Protein AF-A0A3M1MTV2-F1 (afdb_monomer)

Sequence (121 aa):
MVHPAQFIQSAFRLTDLGNRHAIKSVLPLLLLLPGCWSGEPTAGGNLTTEELFRLHCSTCHGDGSGNGHVAQTLKVKPRDLRDGRWQQSVDDARIRRVIRDGGAAVGLSPEMPAFGEKLSG

pLDDT: mean 79.4, std 22.07, range [32.25, 98.38]

Mean predicted aligned error: 15.33 Å

Structure (mmCIF, N/CA/C/O backbone):
data_AF-A0A3M1MTV2-F1
#
_entry.id   AF-A0A3M1MTV2-F1
#
loop_
_atom_site.group_PDB
_atom_site.id
_atom_site.type_symbol
_atom_site.label_atom_id
_atom_site.label_alt_id
_atom_site.label_comp_id
_atom_site.label_asym_id
_atom_site.label_entity_id
_atom_site.l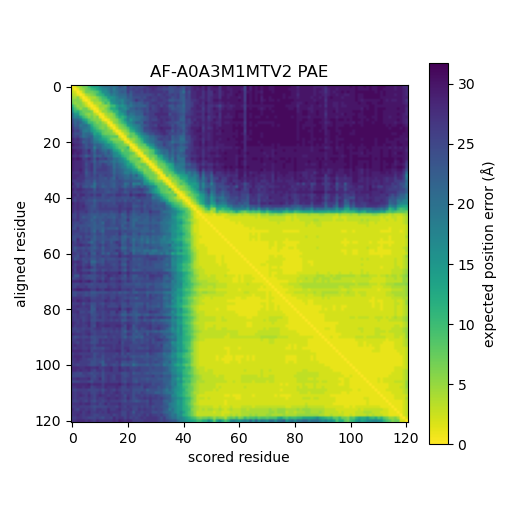abel_seq_id
_atom_site.pdbx_PDB_ins_code
_atom_site.Cartn_x
_atom_site.Cartn_y
_atom_site.Cartn_z
_atom_site.occupancy
_atom_site.B_iso_or_equiv
_atom_site.auth_seq_id
_atom_site.auth_comp_id
_atom_site.auth_asym_id
_atom_site.auth_atom_id
_atom_site.pdbx_PDB_model_num
ATOM 1 N N . MET A 1 1 ? 34.198 20.503 4.530 1.00 44.69 1 MET A N 1
ATOM 2 C CA . MET A 1 1 ? 34.044 21.946 4.230 1.00 44.69 1 MET A CA 1
ATOM 3 C C . MET A 1 1 ? 34.674 22.139 2.856 1.00 44.69 1 MET A C 1
ATOM 5 O O . MET A 1 1 ? 35.870 21.938 2.767 1.00 44.69 1 MET A O 1
ATOM 9 N N . VAL A 1 2 ? 33.968 22.257 1.725 1.00 46.41 2 VAL A N 1
ATOM 10 C CA . VAL A 1 2 ? 32.904 23.200 1.312 1.00 46.41 2 VAL A CA 1
ATOM 11 C C . VAL A 1 2 ? 31.949 22.504 0.300 1.00 46.41 2 VAL A C 1
ATOM 13 O O . VAL A 1 2 ? 32.340 21.535 -0.341 1.00 46.41 2 VAL A O 1
ATOM 16 N N . HIS A 1 3 ? 30.693 22.961 0.218 1.00 32.25 3 HIS A N 1
ATOM 17 C CA . HIS A 1 3 ? 29.509 22.320 -0.392 1.00 32.25 3 HIS A CA 1
ATOM 18 C C . HIS A 1 3 ? 29.417 22.330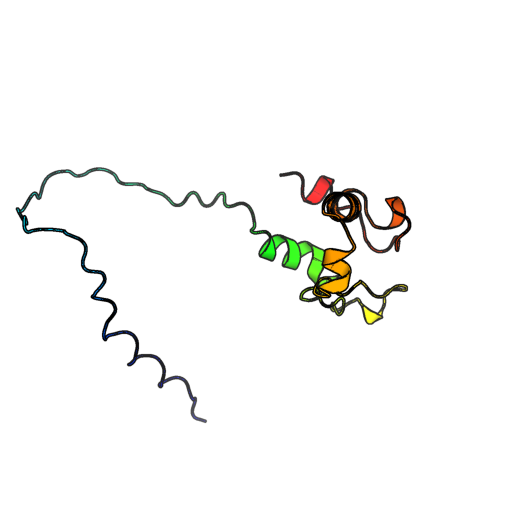 -1.947 1.00 32.25 3 HIS A C 1
ATOM 20 O O . HIS A 1 3 ? 29.702 23.362 -2.554 1.00 32.25 3 HIS A O 1
ATOM 26 N N . PRO A 1 4 ? 28.877 21.268 -2.595 1.00 49.53 4 PRO A N 1
ATOM 27 C CA . PRO A 1 4 ? 28.644 21.179 -4.046 1.00 49.53 4 PRO A CA 1
ATOM 28 C C . PRO A 1 4 ? 27.226 21.630 -4.472 1.00 49.53 4 PRO A C 1
ATOM 30 O O . PRO A 1 4 ? 26.424 20.822 -4.931 1.00 49.53 4 PRO A O 1
ATOM 33 N N . ALA A 1 5 ? 26.889 22.917 -4.325 1.00 46.12 5 ALA A N 1
ATOM 34 C CA . ALA A 1 5 ? 25.541 23.433 -4.643 1.00 46.12 5 ALA A CA 1
ATOM 35 C C . ALA A 1 5 ? 25.511 24.648 -5.598 1.00 46.12 5 ALA A C 1
ATOM 37 O O . ALA A 1 5 ? 24.598 25.463 -5.529 1.00 46.12 5 ALA A O 1
ATOM 38 N N . GLN A 1 6 ? 26.495 24.800 -6.492 1.00 51.38 6 GLN A N 1
ATOM 39 C CA . GLN A 1 6 ? 26.616 25.993 -7.359 1.00 51.38 6 GLN A CA 1
ATOM 40 C C . GLN A 1 6 ? 26.590 25.694 -8.874 1.00 51.38 6 GLN A C 1
ATOM 42 O O . GLN A 1 6 ? 26.814 26.592 -9.674 1.00 51.38 6 GLN A O 1
ATOM 47 N N . PHE A 1 7 ? 26.281 24.464 -9.306 1.00 50.09 7 PHE A N 1
ATOM 48 C CA . PHE A 1 7 ? 26.364 24.083 -10.730 1.00 50.09 7 PHE A CA 1
ATOM 49 C C . PHE A 1 7 ? 25.028 24.019 -11.501 1.00 50.09 7 PHE A C 1
ATOM 51 O O . PHE A 1 7 ? 25.033 23.666 -12.675 1.00 50.09 7 PHE A O 1
ATOM 58 N N . ILE A 1 8 ? 23.884 24.385 -10.902 1.00 50.75 8 ILE A N 1
ATOM 59 C CA . ILE A 1 8 ? 22.547 24.198 -11.524 1.00 50.75 8 ILE A CA 1
ATOM 60 C C . ILE A 1 8 ? 21.767 25.515 -11.737 1.00 50.75 8 ILE A C 1
ATOM 62 O O . ILE A 1 8 ? 20.547 25.500 -11.830 1.00 50.75 8 ILE A O 1
ATOM 66 N N . GLN A 1 9 ? 22.427 26.677 -11.823 1.00 48.31 9 GLN A N 1
ATOM 67 C CA . GLN A 1 9 ? 21.727 27.948 -12.120 1.00 48.31 9 GLN A CA 1
ATOM 68 C C . GLN A 1 9 ? 22.040 28.569 -13.490 1.00 48.31 9 GLN A C 1
ATOM 70 O O . GLN A 1 9 ? 21.422 29.565 -13.854 1.00 48.31 9 GLN A O 1
ATOM 75 N N . SER A 1 10 ? 22.892 27.952 -14.313 1.00 50.22 10 SER A N 1
ATOM 76 C CA . SER A 1 10 ? 23.306 28.559 -15.594 1.00 50.22 10 SER A CA 1
ATOM 77 C C . SER A 1 10 ? 22.702 27.917 -16.850 1.00 50.22 10 SER A C 1
ATOM 79 O O . SER A 1 10 ? 22.997 28.369 -17.950 1.00 50.22 10 SER A O 1
ATOM 81 N N . ALA A 1 11 ? 21.839 26.900 -16.722 1.00 50.88 11 ALA A N 1
ATOM 82 C CA . ALA A 1 11 ? 21.295 26.164 -17.875 1.00 50.88 11 ALA A CA 1
ATOM 83 C C . ALA A 1 11 ? 19.813 26.448 -18.197 1.00 50.88 11 ALA A C 1
ATOM 85 O O . ALA A 1 11 ? 19.319 25.980 -19.215 1.00 50.88 11 ALA A O 1
ATOM 86 N N . PHE A 1 12 ? 19.099 27.239 -17.388 1.00 42.62 12 PHE A N 1
ATOM 87 C CA . PHE A 1 12 ? 17.656 27.482 -17.584 1.00 42.62 12 PHE A CA 1
ATOM 88 C C . PHE A 1 12 ? 17.321 28.779 -18.344 1.00 42.62 12 PHE A C 1
ATOM 90 O O . PHE A 1 12 ? 16.166 29.190 -18.402 1.00 42.62 12 PHE A O 1
ATOM 97 N N . ARG A 1 13 ? 18.324 29.456 -18.921 1.00 54.62 13 ARG A N 1
ATOM 98 C CA . ARG A 1 13 ? 18.151 30.758 -19.593 1.00 54.62 13 ARG A CA 1
ATOM 99 C C . ARG A 1 13 ? 18.570 30.800 -21.060 1.00 54.62 13 ARG A C 1
ATOM 101 O O . ARG A 1 13 ? 18.868 31.874 -21.569 1.00 54.62 13 ARG A O 1
ATOM 108 N N . LEU A 1 14 ? 18.533 29.673 -21.767 1.00 46.28 14 LEU A N 1
ATOM 109 C CA . LEU A 1 14 ? 18.608 29.669 -23.227 1.00 46.28 14 LEU A CA 1
ATOM 110 C C . LEU A 1 14 ? 17.630 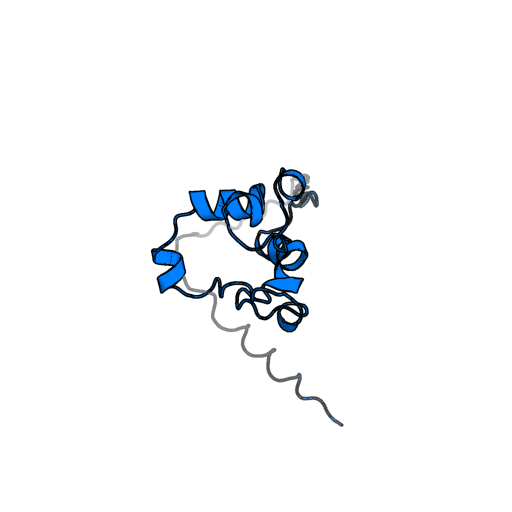28.622 -23.791 1.00 46.28 14 LEU A C 1
ATOM 112 O O . LEU A 1 14 ? 17.793 27.431 -23.564 1.00 46.28 14 LEU A O 1
ATOM 116 N N . THR A 1 15 ? 16.649 29.095 -24.568 1.00 48.06 15 THR A N 1
ATOM 117 C CA . THR A 1 15 ? 15.869 28.356 -25.589 1.00 48.06 15 THR A CA 1
ATOM 118 C C . THR A 1 15 ? 14.597 27.561 -25.235 1.00 48.06 15 THR A C 1
ATOM 120 O O . THR A 1 15 ? 14.255 26.639 -25.969 1.00 48.06 15 THR A O 1
ATOM 123 N N . ASP A 1 16 ? 13.779 28.013 -24.275 1.00 46.47 16 ASP A N 1
ATOM 124 C CA . ASP A 1 16 ? 12.313 27.935 -24.472 1.00 46.47 16 ASP A CA 1
ATOM 125 C C . ASP 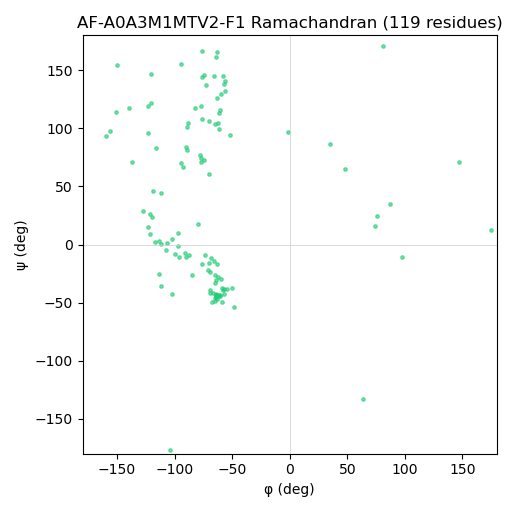A 1 16 ? 11.852 29.227 -25.162 1.00 46.47 16 ASP A C 1
ATOM 127 O O . ASP A 1 16 ? 11.492 30.216 -24.530 1.00 46.47 16 ASP A O 1
ATOM 131 N N . LEU A 1 17 ? 12.020 29.266 -26.485 1.00 50.84 17 LEU A N 1
ATOM 132 C CA . LEU A 1 17 ? 11.334 30.219 -27.355 1.00 50.84 17 LEU A CA 1
ATOM 133 C C . LEU A 1 17 ? 11.349 29.655 -28.779 1.00 50.84 17 LEU A C 1
ATOM 135 O O . LEU A 1 17 ? 12.318 29.818 -29.522 1.00 50.84 17 LEU A O 1
ATOM 139 N N . GLY A 1 18 ? 10.295 28.936 -29.172 1.00 36.00 18 GLY A N 1
ATOM 140 C CA . GLY A 1 18 ? 10.272 28.399 -30.530 1.00 36.00 18 GLY A CA 1
ATOM 141 C C . GLY A 1 18 ? 9.145 27.474 -30.968 1.00 36.00 18 GLY A C 1
ATOM 142 O O . GLY A 1 18 ? 9.297 26.915 -32.052 1.00 36.00 18 GLY A O 1
ATOM 143 N N . ASN A 1 19 ? 8.032 27.319 -30.235 1.00 45.09 19 ASN A N 1
ATOM 144 C CA . ASN A 1 19 ? 6.788 26.877 -30.873 1.00 45.09 19 ASN A CA 1
ATOM 145 C C . ASN A 1 19 ? 6.017 28.108 -31.358 1.00 45.09 19 ASN A C 1
ATOM 147 O O . ASN A 1 19 ? 5.429 28.886 -30.613 1.00 45.09 19 ASN A O 1
ATOM 151 N N . ARG A 1 20 ? 6.157 28.308 -32.656 1.00 58.16 20 ARG A N 1
ATOM 152 C CA . ARG A 1 20 ? 5.846 29.489 -33.452 1.00 58.16 20 ARG A CA 1
ATOM 153 C C . ARG A 1 20 ? 4.408 29.333 -33.911 1.00 58.16 20 ARG A C 1
ATOM 155 O O . ARG A 1 20 ? 4.175 28.826 -34.999 1.00 58.16 20 ARG A O 1
ATOM 162 N N . HIS A 1 21 ? 3.443 29.703 -33.080 1.00 45.19 21 HIS A N 1
ATOM 163 C CA . HIS A 1 21 ? 2.055 29.868 -33.507 1.00 45.19 21 HIS A CA 1
ATOM 164 C C . HIS A 1 21 ? 1.604 31.296 -33.184 1.00 45.19 21 HIS A C 1
ATOM 166 O O . HIS A 1 21 ? 1.218 31.627 -32.072 1.00 45.19 21 HIS A O 1
ATOM 172 N N . ALA A 1 22 ? 1.719 32.142 -34.210 1.00 54.34 22 ALA A N 1
ATOM 173 C CA . ALA A 1 22 ? 0.731 33.153 -34.570 1.00 54.34 22 ALA A CA 1
ATOM 174 C C . ALA A 1 22 ? 0.172 34.062 -33.455 1.00 54.34 22 ALA A C 1
ATOM 176 O O . ALA A 1 22 ? -1.035 34.111 -33.253 1.00 54.34 22 ALA A O 1
ATOM 177 N N . ILE A 1 23 ? 1.011 34.901 -32.848 1.00 53.78 23 ILE A N 1
ATOM 178 C CA . ILE A 1 23 ? 0.533 36.173 -32.283 1.00 53.78 23 ILE A CA 1
ATOM 179 C C . ILE A 1 23 ? 1.198 37.326 -33.027 1.00 53.78 23 ILE A C 1
ATOM 181 O O . ILE A 1 23 ? 2.246 37.859 -32.670 1.00 53.78 23 ILE A O 1
ATOM 185 N N . LYS A 1 24 ? 0.598 37.655 -34.171 1.00 41.47 24 LYS A N 1
ATOM 186 C CA . LYS A 1 24 ? 0.913 38.861 -34.926 1.00 41.47 24 LYS A CA 1
ATOM 187 C C . LYS A 1 24 ? 0.586 40.063 -34.039 1.00 41.47 24 LYS A C 1
ATOM 189 O O . LYS A 1 24 ? -0.573 40.291 -33.726 1.00 41.47 24 LYS A O 1
ATOM 194 N N . SER A 1 25 ? 1.629 40.792 -33.655 1.00 53.81 25 SER A N 1
ATOM 195 C CA . SER A 1 25 ? 1.683 42.254 -33.700 1.00 53.81 25 SER A CA 1
ATOM 196 C C . SER A 1 25 ? 0.361 42.976 -33.414 1.00 53.81 25 SER A C 1
ATOM 198 O O . SER A 1 25 ? -0.328 43.341 -34.354 1.00 53.81 25 SER A O 1
ATOM 200 N N . VAL A 1 26 ? 0.046 43.232 -32.142 1.00 53.44 26 VAL A N 1
ATOM 201 C CA . VAL A 1 26 ? -0.538 44.513 -31.714 1.00 53.44 26 VAL A CA 1
ATOM 202 C C . VAL A 1 26 ? -0.212 44.696 -30.228 1.00 53.44 26 VAL A C 1
ATOM 204 O O . VAL A 1 26 ? -0.884 44.155 -29.356 1.00 53.44 26 VAL A O 1
ATOM 207 N N . LEU A 1 27 ? 0.842 45.450 -29.923 1.00 48.72 27 LEU A N 1
ATOM 208 C CA . LEU A 1 27 ? 0.837 46.231 -28.694 1.00 48.72 27 LEU A CA 1
ATOM 209 C C . LEU A 1 27 ? 0.057 47.503 -29.030 1.00 48.72 27 LEU A C 1
ATOM 211 O O . LEU A 1 27 ? 0.529 48.301 -29.840 1.00 48.72 27 LEU A O 1
ATOM 215 N N . PRO A 1 28 ? -1.078 47.735 -28.367 1.00 50.38 28 PRO A N 1
ATOM 216 C CA . PRO A 1 28 ? -1.326 49.049 -27.841 1.00 50.38 28 PRO A CA 1
ATOM 217 C C . PRO A 1 28 ? -1.489 48.916 -26.332 1.00 50.38 28 PRO A C 1
ATOM 219 O O . PRO A 1 28 ? -2.327 48.182 -25.818 1.00 50.38 28 PRO A O 1
ATOM 222 N N . LEU A 1 29 ? -0.630 49.643 -25.631 1.00 57.03 29 LEU A N 1
ATOM 223 C CA . LEU A 1 29 ? -1.025 50.521 -24.540 1.00 57.03 29 LEU A CA 1
ATOM 224 C C . LEU A 1 29 ? -2.553 50.558 -24.294 1.00 57.03 29 LEU A C 1
ATOM 226 O O . LEU A 1 29 ? -3.272 51.306 -24.949 1.00 57.03 29 LEU A O 1
ATOM 230 N N . LEU A 1 30 ? -3.028 49.772 -23.327 1.00 56.53 30 LEU A N 1
ATOM 231 C CA . LEU A 1 30 ? -4.312 49.980 -22.656 1.00 56.53 30 LEU A CA 1
ATOM 232 C C . LEU A 1 30 ? -4.120 49.746 -21.151 1.00 56.53 30 LEU A C 1
ATOM 234 O O . LEU A 1 30 ? -4.541 48.750 -20.570 1.00 56.53 30 LEU A O 1
ATOM 238 N N . LEU A 1 31 ? -3.416 50.694 -20.529 1.00 61.44 31 LEU A N 1
ATOM 239 C CA . LEU A 1 31 ? -3.639 51.064 -19.133 1.00 61.44 31 LEU A CA 1
ATOM 240 C C . LEU A 1 31 ? -5.087 51.551 -19.026 1.00 61.44 31 LEU A C 1
ATOM 242 O O . LEU A 1 31 ? -5.378 52.553 -19.663 1.00 61.44 31 LEU A O 1
ATOM 246 N N . LEU A 1 32 ? -5.944 50.852 -18.268 1.00 62.22 32 LEU A N 1
ATOM 247 C CA . LEU A 1 32 ? -7.177 51.321 -17.590 1.00 62.22 32 LEU A CA 1
ATOM 248 C C . LEU A 1 32 ? -8.251 50.222 -17.529 1.00 62.22 32 LEU A C 1
ATOM 250 O O . LEU A 1 32 ? -9.287 50.346 -18.165 1.00 62.22 32 LEU A O 1
ATOM 254 N N . LEU A 1 33 ? -8.040 49.192 -16.704 1.00 59.00 33 LEU A N 1
ATOM 255 C CA . LEU A 1 33 ? -9.114 48.531 -15.946 1.00 59.00 33 LEU A CA 1
ATOM 256 C C . LEU A 1 33 ? -8.508 47.955 -14.650 1.00 59.00 33 LEU A C 1
ATOM 258 O O . LEU A 1 33 ? -7.707 47.023 -14.740 1.00 59.00 33 LEU A O 1
ATOM 262 N N . PRO A 1 34 ? -8.865 48.442 -13.443 1.00 57.31 34 PRO A N 1
ATOM 263 C CA . PRO A 1 34 ? -8.648 47.689 -12.214 1.00 57.31 34 PRO A CA 1
ATOM 264 C C . PRO A 1 34 ? -9.693 46.568 -12.173 1.00 57.31 34 PRO A C 1
ATOM 266 O O . PRO A 1 34 ? -10.695 46.637 -11.469 1.00 57.31 34 PRO A O 1
ATOM 269 N N . GLY A 1 35 ? -9.499 45.555 -13.013 1.00 54.47 35 GLY A N 1
ATOM 270 C CA . GLY A 1 35 ? -10.235 44.308 -12.903 1.00 54.47 35 GLY A CA 1
ATOM 271 C C . GLY A 1 35 ? -9.640 43.531 -11.742 1.00 54.47 35 GLY A C 1
ATOM 272 O O . GLY A 1 35 ? -8.515 43.050 -11.852 1.00 54.47 35 GLY A O 1
ATOM 273 N N . CYS A 1 36 ? -10.373 43.438 -10.632 1.00 53.81 36 CYS A N 1
ATOM 274 C CA . CYS A 1 36 ? -10.116 42.472 -9.572 1.00 53.81 36 CYS A CA 1
ATOM 275 C C . CYS A 1 36 ? -10.024 41.075 -10.189 1.00 53.81 36 CYS A C 1
ATOM 277 O O . CYS A 1 36 ? -11.035 40.403 -10.371 1.00 53.81 36 CYS A O 1
ATOM 279 N N . TRP A 1 37 ? -8.817 40.625 -10.515 1.00 55.28 37 TRP A N 1
ATOM 280 C CA . TRP A 1 37 ? -8.564 39.215 -10.742 1.00 55.28 37 TRP A CA 1
ATOM 281 C C . TRP A 1 37 ? -8.068 38.613 -9.431 1.00 55.28 37 TRP A C 1
ATOM 283 O O . TRP A 1 37 ? -6.906 38.248 -9.291 1.00 55.28 37 TRP A O 1
ATOM 293 N N . SER A 1 38 ? -8.972 38.502 -8.456 1.00 56.03 38 SER A N 1
ATOM 294 C CA . SER A 1 38 ? -8.811 37.507 -7.397 1.00 56.03 38 SER A CA 1
ATOM 295 C C . SER A 1 38 ? -9.198 36.155 -7.986 1.00 56.03 38 SER A C 1
ATOM 297 O O . SER A 1 38 ? -10.280 35.628 -7.750 1.00 56.03 38 SER A O 1
ATOM 299 N N . GLY A 1 39 ? -8.314 35.602 -8.814 1.00 56.72 39 GLY A N 1
ATOM 300 C CA . GLY A 1 39 ? -8.216 34.158 -8.954 1.00 56.72 39 GLY A CA 1
ATOM 301 C C . GLY A 1 39 ? -7.469 33.643 -7.734 1.00 56.72 39 GLY A C 1
ATOM 302 O O . GLY A 1 39 ? -6.292 33.314 -7.834 1.00 56.72 39 GLY A O 1
ATOM 303 N N . GLU A 1 40 ? -8.110 33.669 -6.566 1.00 58.31 40 GLU A N 1
ATOM 304 C CA . GLU A 1 40 ? -7.540 33.051 -5.375 1.00 58.31 40 GLU A CA 1
ATOM 305 C C . GLU A 1 40 ? -7.421 31.546 -5.653 1.00 58.31 40 GLU A C 1
ATOM 307 O O . GLU A 1 40 ? -8.418 30.922 -6.035 1.00 58.31 40 GLU A O 1
ATOM 312 N N . PRO A 1 41 ? -6.232 30.932 -5.499 1.00 58.25 41 PRO A N 1
ATOM 313 C CA . PRO A 1 41 ? -6.160 29.489 -5.408 1.00 58.25 41 PRO A CA 1
ATOM 314 C C . PRO A 1 41 ? -6.942 29.145 -4.148 1.00 58.25 41 PRO A C 1
ATOM 316 O O . PRO A 1 41 ? -6.476 29.410 -3.039 1.00 58.25 41 PRO A O 1
ATOM 319 N N . THR A 1 42 ? -8.160 28.628 -4.296 1.00 54.19 42 THR A N 1
ATOM 320 C CA . THR A 1 42 ? -8.918 28.131 -3.155 1.00 54.19 42 THR A CA 1
ATOM 321 C C . THR A 1 42 ? -8.106 26.991 -2.563 1.00 54.19 42 THR A C 1
ATOM 323 O O . THR A 1 42 ? -8.126 25.869 -3.071 1.00 54.19 42 THR A O 1
ATOM 326 N N . ALA A 1 43 ? -7.365 27.287 -1.497 1.00 53.84 43 ALA A N 1
ATOM 327 C CA . ALA A 1 43 ? -6.738 26.316 -0.619 1.00 53.84 43 ALA A CA 1
ATOM 328 C C . ALA A 1 43 ? -7.835 25.608 0.197 1.00 53.84 43 ALA A C 1
ATOM 330 O O . ALA A 1 43 ? -7.908 25.700 1.415 1.00 53.84 43 ALA A O 1
ATOM 331 N N . GLY A 1 44 ? -8.730 24.936 -0.520 1.00 56.69 44 GLY A N 1
ATOM 332 C CA . GLY A 1 44 ? -9.588 23.854 -0.058 1.00 56.69 44 GLY A CA 1
ATOM 333 C C . GLY A 1 44 ? -9.245 22.614 -0.880 1.00 56.69 44 GLY A C 1
ATOM 334 O O . GLY A 1 44 ? -10.119 22.003 -1.485 1.00 56.69 44 GLY A O 1
ATOM 335 N N . GLY A 1 45 ? -7.946 22.343 -1.036 1.00 66.69 45 GLY A N 1
ATOM 336 C CA . GLY A 1 45 ? -7.446 21.298 -1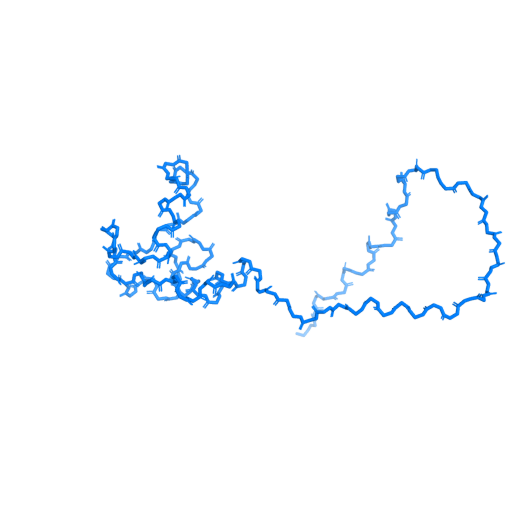.920 1.00 66.69 45 GLY A CA 1
ATOM 337 C C . GLY A 1 45 ? -7.625 19.926 -1.288 1.00 66.69 45 GLY A C 1
ATOM 338 O O . GLY A 1 45 ? -7.054 19.655 -0.234 1.00 66.69 45 GLY A O 1
ATOM 339 N N . ASN A 1 46 ? -8.396 19.061 -1.944 1.00 85.50 46 ASN A N 1
ATOM 340 C CA . ASN A 1 46 ? -8.377 17.631 -1.656 1.00 85.50 46 ASN A CA 1
ATOM 341 C C . ASN A 1 46 ? -6.947 17.101 -1.809 1.00 85.50 46 ASN A C 1
ATOM 343 O O . ASN A 1 46 ? -6.237 17.493 -2.738 1.00 85.50 46 ASN A O 1
ATOM 347 N N . LEU A 1 47 ? -6.545 16.200 -0.911 1.00 90.12 47 LEU A N 1
ATOM 348 C CA . LEU A 1 47 ? -5.265 15.508 -1.023 1.00 90.12 47 LEU A CA 1
ATOM 349 C C . LEU A 1 47 ? -5.190 14.779 -2.368 1.00 90.12 47 LEU A C 1
ATOM 351 O O . LEU A 1 47 ? -6.151 14.145 -2.812 1.00 90.12 47 LEU A O 1
ATOM 355 N N . THR A 1 48 ? -4.029 14.845 -3.007 1.00 93.56 48 THR A N 1
ATOM 356 C CA . THR A 1 48 ? -3.726 14.024 -4.178 1.00 93.56 48 THR A CA 1
ATOM 357 C C . THR A 1 48 ? -3.718 12.540 -3.804 1.00 93.56 48 THR A C 1
ATOM 359 O O . THR A 1 48 ? -3.560 12.156 -2.643 1.00 93.56 48 THR A O 1
ATOM 362 N N . THR A 1 49 ? -3.845 11.665 -4.800 1.00 92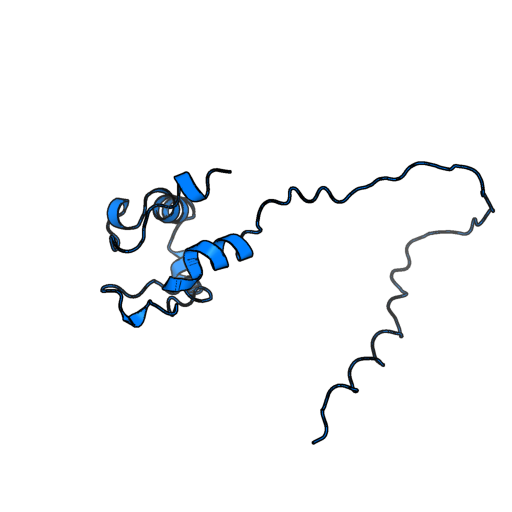.19 49 THR A N 1
ATOM 363 C CA . THR A 1 49 ? -3.756 10.211 -4.595 1.00 92.19 49 THR A CA 1
ATOM 364 C C . THR A 1 49 ? -2.414 9.786 -3.996 1.00 92.19 49 THR A C 1
ATOM 366 O O . THR A 1 49 ? -2.382 8.903 -3.141 1.00 92.19 49 THR A O 1
ATOM 369 N N . GLU A 1 50 ? -1.321 10.439 -4.397 1.00 95.06 50 GLU A N 1
ATOM 370 C CA . GLU A 1 50 ? 0.016 10.223 -3.836 1.00 95.06 50 GLU A CA 1
ATOM 371 C C . GLU A 1 50 ? 0.073 10.625 -2.356 1.00 95.06 50 GLU A C 1
ATOM 373 O O . GLU A 1 50 ? 0.577 9.869 -1.529 1.00 95.06 50 GLU A O 1
ATOM 378 N N . GLU A 1 51 ? -0.489 11.778 -1.984 1.00 95.88 51 GLU A N 1
ATOM 379 C CA . GLU A 1 51 ? -0.538 12.216 -0.584 1.00 95.88 51 GLU A CA 1
ATOM 380 C C . GLU A 1 51 ? -1.389 11.280 0.278 1.00 95.88 51 GLU A C 1
ATOM 382 O O . GLU A 1 51 ? -0.953 10.888 1.362 1.00 95.88 51 GLU A O 1
ATOM 387 N N . LEU A 1 52 ? -2.554 10.848 -0.217 1.00 95.12 52 LEU A N 1
ATOM 388 C CA . LEU A 1 52 ? -3.392 9.854 0.461 1.00 95.12 52 LEU A CA 1
ATOM 389 C C . LEU A 1 52 ? -2.656 8.523 0.640 1.00 95.12 52 LEU A C 1
ATOM 391 O O . LEU A 1 52 ? -2.701 7.927 1.718 1.00 95.12 52 LEU A O 1
ATOM 395 N N . PHE A 1 53 ? -1.941 8.063 -0.389 1.00 96.94 53 PHE A N 1
ATOM 396 C CA . PHE A 1 53 ? -1.159 6.834 -0.316 1.00 96.94 53 PHE A CA 1
ATOM 397 C C . PHE A 1 53 ? -0.026 6.952 0.707 1.00 96.94 53 PHE A C 1
ATOM 399 O O . PHE A 1 53 ? 0.166 6.057 1.536 1.00 96.94 53 PHE A O 1
ATOM 406 N N . ARG A 1 54 ? 0.703 8.072 0.707 1.00 96.94 54 ARG A N 1
ATOM 407 C CA . ARG A 1 54 ? 1.747 8.335 1.702 1.00 96.94 54 ARG A CA 1
ATOM 408 C C . ARG A 1 54 ? 1.176 8.361 3.114 1.00 96.94 54 ARG A C 1
ATOM 410 O O . ARG A 1 54 ? 1.753 7.724 3.991 1.00 96.94 54 ARG A O 1
ATOM 417 N N . LEU A 1 55 ? 0.040 9.023 3.314 1.00 95.75 55 LEU A N 1
ATOM 418 C CA . LEU A 1 55 ? -0.589 9.194 4.621 1.00 95.75 55 LEU A CA 1
ATOM 419 C C . LEU A 1 55 ? -1.157 7.888 5.196 1.00 95.75 55 LEU A C 1
ATOM 421 O O . LEU A 1 55 ? -1.051 7.653 6.398 1.00 95.75 55 LEU A O 1
ATOM 425 N N . HIS A 1 56 ? -1.761 7.042 4.361 1.00 96.19 56 HIS A N 1
ATOM 426 C CA . HIS A 1 56 ? -2.549 5.899 4.837 1.00 96.19 56 HIS A CA 1
ATOM 427 C C . HIS A 1 56 ? -1.965 4.527 4.496 1.00 96.19 56 HIS A C 1
ATOM 429 O O . HIS A 1 56 ? -2.241 3.558 5.203 1.00 96.19 56 HIS A O 1
ATOM 435 N N . CYS A 1 57 ? -1.170 4.420 3.432 1.00 97.62 57 CYS A N 1
ATOM 436 C CA . CYS A 1 57 ? -0.769 3.132 2.864 1.00 97.62 57 CYS A CA 1
ATOM 437 C C . CYS A 1 57 ? 0.726 2.849 3.054 1.00 97.62 57 CYS A C 1
ATOM 439 O O . CYS A 1 57 ? 1.119 1.699 3.272 1.00 97.62 57 CYS A O 1
ATOM 441 N N . SER A 1 58 ? 1.567 3.884 2.980 1.00 98.12 58 SER A N 1
ATOM 442 C CA . SER A 1 58 ? 3.025 3.736 2.876 1.00 98.12 58 SER A CA 1
ATOM 443 C C . SER A 1 58 ? 3.690 3.100 4.099 1.00 98.12 58 SER A C 1
ATOM 445 O O . SER A 1 58 ? 4.709 2.423 3.959 1.00 98.12 58 SER A O 1
ATOM 447 N N . THR A 1 59 ? 3.097 3.218 5.291 1.00 97.38 59 THR A N 1
ATOM 448 C CA . THR A 1 59 ? 3.616 2.575 6.508 1.00 97.38 59 THR A CA 1
ATOM 449 C C . THR A 1 59 ? 3.798 1.067 6.320 1.00 97.38 59 THR A C 1
ATOM 451 O O . THR A 1 59 ? 4.806 0.518 6.767 1.00 97.38 59 THR A O 1
ATOM 454 N N . CYS A 1 60 ? 2.879 0.416 5.596 1.00 97.88 60 CYS A N 1
ATOM 455 C CA . CYS A 1 60 ? 2.935 -1.014 5.282 1.00 97.88 60 CYS A CA 1
ATOM 456 C C . CYS A 1 60 ? 3.403 -1.273 3.842 1.00 97.88 60 CYS A C 1
ATOM 458 O O . CYS A 1 60 ? 4.224 -2.157 3.602 1.00 97.88 60 CYS A O 1
ATOM 460 N N . HIS A 1 61 ? 2.913 -0.502 2.870 1.00 98.25 61 HIS A N 1
ATOM 461 C CA . HIS A 1 61 ? 3.186 -0.739 1.449 1.00 98.25 61 HIS A CA 1
ATOM 462 C C . HIS A 1 61 ? 4.467 -0.071 0.928 1.00 98.25 61 HIS A C 1
ATOM 464 O O . HIS A 1 61 ? 4.886 -0.377 -0.187 1.00 98.25 61 HIS A O 1
ATOM 470 N N . GLY A 1 62 ? 5.116 0.798 1.706 1.00 97.81 62 GLY A N 1
ATOM 471 C CA . GLY A 1 62 ? 6.295 1.551 1.276 1.00 97.81 62 GLY A CA 1
ATOM 472 C C . GLY A 1 62 ? 5.964 2.492 0.120 1.00 97.81 62 GLY A C 1
ATOM 473 O O . GLY A 1 62 ? 4.946 3.172 0.139 1.00 97.81 62 GLY A O 1
ATOM 474 N N . ASP A 1 63 ? 6.797 2.474 -0.913 1.00 97.25 63 ASP A N 1
ATOM 475 C CA . ASP A 1 63 ? 6.593 3.108 -2.225 1.00 97.25 63 ASP A CA 1
ATOM 476 C C . ASP A 1 63 ? 5.677 2.288 -3.163 1.00 97.25 63 ASP A C 1
ATOM 478 O O . ASP A 1 63 ? 5.722 2.432 -4.382 1.00 97.25 63 ASP A O 1
ATOM 482 N N . GLY A 1 64 ? 4.904 1.350 -2.610 1.00 98.00 64 GLY A N 1
ATOM 483 C CA . GLY A 1 64 ? 4.185 0.323 -3.359 1.00 98.00 64 GLY A CA 1
ATOM 484 C C . GLY A 1 64 ? 4.920 -1.016 -3.416 1.00 98.00 64 GLY A C 1
ATOM 485 O O . GLY A 1 64 ? 4.297 -2.008 -3.764 1.00 98.00 64 GLY A O 1
ATOM 486 N N . SER A 1 65 ? 6.190 -1.098 -3.005 1.00 98.12 65 SER A N 1
ATOM 487 C CA . SER A 1 65 ? 6.963 -2.354 -2.980 1.00 98.12 65 SER A CA 1
ATOM 488 C C . SER A 1 65 ? 6.480 -3.423 -1.998 1.00 98.12 65 SER A C 1
ATOM 490 O O . SER A 1 65 ? 6.947 -4.562 -2.044 1.00 98.12 65 SER A O 1
ATOM 492 N N . GLY A 1 66 ? 5.613 -3.059 -1.054 1.00 98.12 66 GLY A N 1
ATOM 493 C CA . GLY A 1 66 ? 5.274 -3.917 0.079 1.00 98.12 66 GLY A CA 1
ATOM 494 C C . GLY A 1 66 ? 6.381 -4.004 1.136 1.00 98.12 66 GLY A C 1
ATOM 495 O O . GLY A 1 66 ? 6.357 -4.908 1.968 1.00 98.12 66 GLY A O 1
ATOM 496 N N . ASN A 1 67 ? 7.357 -3.087 1.107 1.00 97.88 67 ASN A N 1
ATOM 497 C CA . ASN A 1 67 ? 8.444 -2.984 2.088 1.00 97.88 67 ASN A CA 1
ATOM 498 C C . ASN A 1 67 ? 8.321 -1.708 2.941 1.00 97.88 67 ASN A C 1
ATOM 500 O O . ASN A 1 67 ? 9.301 -0.991 3.140 1.00 97.88 67 ASN A O 1
ATOM 504 N N . GLY A 1 68 ? 7.114 -1.387 3.415 1.00 97.69 68 GLY A N 1
ATOM 505 C CA . GLY A 1 68 ? 6.923 -0.293 4.368 1.00 97.69 68 GLY A CA 1
ATOM 506 C C . GLY A 1 68 ? 7.635 -0.551 5.699 1.00 97.69 68 GLY A C 1
ATOM 507 O O . GLY A 1 68 ? 8.029 -1.679 5.999 1.00 97.69 68 GLY A O 1
ATOM 508 N N . HIS A 1 69 ? 7.777 0.494 6.517 1.00 96.69 69 HIS A N 1
ATOM 509 C CA . HIS A 1 69 ? 8.486 0.440 7.801 1.00 96.69 69 HIS A CA 1
ATOM 510 C C . HIS A 1 69 ? 8.035 -0.725 8.700 1.00 96.69 69 HIS A C 1
ATOM 512 O O . HIS A 1 69 ? 8.871 -1.360 9.336 1.00 96.69 69 HIS A O 1
ATOM 518 N N . VAL A 1 70 ? 6.736 -1.045 8.708 1.00 96.69 70 VAL A N 1
ATOM 519 C CA . VAL A 1 70 ? 6.187 -2.140 9.529 1.00 96.69 70 VAL A CA 1
ATOM 520 C C . VAL A 1 70 ? 6.014 -3.456 8.765 1.00 96.69 70 VAL A C 1
ATOM 522 O O . VAL A 1 70 ? 5.607 -4.449 9.348 1.00 96.69 70 VAL A O 1
ATOM 525 N N . ALA A 1 71 ? 6.335 -3.521 7.468 1.00 96.00 71 ALA A N 1
ATOM 526 C CA . ALA A 1 71 ? 6.053 -4.700 6.641 1.00 96.00 71 ALA A CA 1
ATOM 527 C C . ALA A 1 71 ? 6.727 -5.988 7.146 1.00 96.00 71 ALA A C 1
ATOM 529 O O . ALA A 1 71 ? 6.197 -7.076 6.943 1.00 96.00 71 ALA A O 1
ATOM 530 N N . GLN A 1 72 ? 7.883 -5.868 7.806 1.00 93.75 72 GLN A N 1
ATOM 531 C CA . GLN A 1 72 ? 8.641 -7.004 8.342 1.00 93.75 72 GLN A CA 1
ATOM 532 C C . GLN A 1 72 ? 8.039 -7.585 9.630 1.00 93.75 72 GLN A C 1
ATOM 534 O O . GLN A 1 72 ? 8.393 -8.697 10.009 1.00 93.75 72 GLN A O 1
ATOM 539 N N . THR A 1 73 ? 7.156 -6.847 10.308 1.00 95.81 73 THR A N 1
ATOM 540 C CA . THR A 1 73 ? 6.504 -7.298 11.548 1.00 95.81 73 THR A CA 1
ATOM 541 C C . THR A 1 73 ? 5.118 -7.896 11.302 1.00 95.81 73 THR A C 1
ATOM 543 O O . THR A 1 73 ? 4.547 -8.503 12.207 1.00 95.81 73 THR A O 1
ATOM 546 N N . LEU A 1 74 ? 4.584 -7.749 10.085 1.00 95.62 74 LEU A N 1
ATOM 547 C CA . LEU A 1 74 ? 3.302 -8.312 9.671 1.00 95.62 74 LEU A CA 1
ATOM 548 C C . LEU A 1 74 ? 3.415 -9.819 9.434 1.00 95.62 74 LEU A C 1
ATOM 550 O O . LEU A 1 74 ? 4.420 -10.311 8.917 1.00 95.62 74 LEU A O 1
ATOM 554 N N . LYS A 1 75 ? 2.346 -10.559 9.744 1.00 95.75 75 LYS A N 1
ATOM 555 C CA . LYS A 1 75 ? 2.294 -12.010 9.484 1.00 95.75 75 LYS A CA 1
ATOM 556 C C . LYS A 1 75 ? 2.330 -12.327 7.994 1.00 95.75 75 LYS A C 1
ATOM 558 O O . LYS A 1 75 ? 2.841 -13.370 7.589 1.00 95.75 75 LYS A O 1
ATOM 563 N N . VAL A 1 76 ? 1.746 -11.445 7.187 1.00 95.75 76 VAL A N 1
ATOM 564 C CA . VAL A 1 76 ? 1.711 -11.561 5.731 1.00 95.75 76 VAL A CA 1
ATOM 565 C C . VAL A 1 76 ? 2.336 -10.310 5.143 1.00 95.75 76 VAL A C 1
ATOM 567 O O . VAL A 1 76 ? 1.830 -9.205 5.332 1.00 95.75 76 VAL A O 1
ATOM 570 N N . LYS A 1 77 ? 3.419 -10.493 4.385 1.00 96.50 77 LYS A N 1
ATOM 571 C CA . LYS A 1 77 ? 4.057 -9.391 3.670 1.00 96.50 77 LYS A CA 1
ATOM 572 C C . LYS A 1 77 ? 3.056 -8.750 2.691 1.00 96.50 77 LYS A C 1
ATOM 574 O O . LYS A 1 77 ? 2.461 -9.478 1.887 1.00 96.50 77 LYS A O 1
ATOM 579 N N . PRO A 1 78 ? 2.892 -7.415 2.701 1.00 98.00 78 PRO A N 1
ATOM 580 C CA . PRO A 1 78 ? 2.084 -6.729 1.704 1.00 98.00 78 PRO A CA 1
ATOM 581 C C . PRO A 1 78 ? 2.601 -6.999 0.286 1.00 98.00 78 PRO A C 1
ATOM 583 O O . PRO A 1 78 ? 3.802 -7.136 0.053 1.00 98.00 78 PRO A O 1
ATOM 586 N N . ARG A 1 79 ? 1.683 -7.092 -0.677 1.00 97.25 79 ARG A N 1
ATOM 587 C CA . ARG A 1 79 ? 2.033 -7.331 -2.081 1.00 97.25 79 ARG A CA 1
ATOM 588 C C . ARG A 1 79 ? 2.812 -6.149 -2.662 1.00 97.25 79 ARG A C 1
ATOM 590 O O . ARG A 1 79 ? 2.502 -5.004 -2.339 1.00 97.25 79 ARG A O 1
ATOM 597 N N . ASP A 1 80 ? 3.755 -6.441 -3.558 1.00 98.38 80 ASP A N 1
ATOM 598 C CA . ASP A 1 80 ? 4.353 -5.423 -4.421 1.00 98.38 80 ASP A CA 1
ATOM 599 C C . ASP A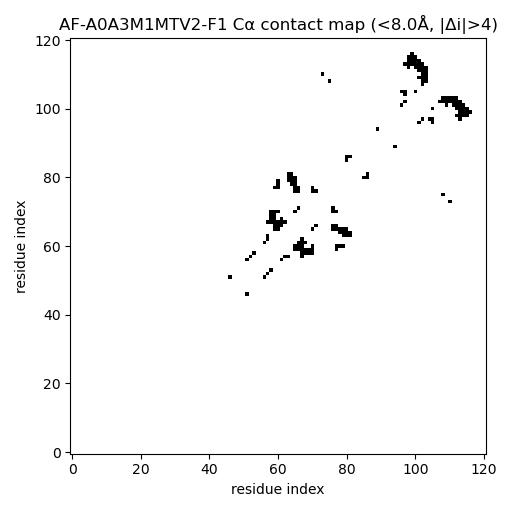 1 80 ? 3.307 -4.959 -5.445 1.00 98.38 80 ASP A C 1
ATOM 601 O O . ASP A 1 80 ? 2.950 -5.681 -6.375 1.00 98.38 80 ASP A O 1
ATOM 605 N N . LEU A 1 81 ? 2.783 -3.755 -5.237 1.00 98.00 81 LEU A N 1
ATOM 606 C CA . LEU A 1 81 ? 1.786 -3.108 -6.083 1.00 98.00 81 LEU A CA 1
ATOM 607 C C . LEU A 1 81 ? 2.379 -2.609 -7.410 1.00 98.00 81 LEU A C 1
ATOM 609 O O . LEU A 1 81 ? 1.638 -2.190 -8.298 1.00 98.00 81 LEU A O 1
ATOM 613 N N . ARG A 1 82 ? 3.706 -2.646 -7.555 1.00 97.69 82 ARG A N 1
ATOM 614 C CA . ARG A 1 82 ? 4.429 -2.264 -8.774 1.00 97.69 82 ARG A CA 1
ATOM 615 C C . ARG A 1 82 ? 4.637 -3.461 -9.704 1.00 97.69 82 ARG A C 1
ATOM 617 O O . ARG A 1 82 ? 5.111 -3.286 -10.824 1.00 97.69 82 ARG A O 1
ATOM 624 N N . ASP A 1 83 ? 4.289 -4.673 -9.262 1.00 98.25 83 ASP A N 1
ATOM 625 C CA . ASP A 1 83 ? 4.331 -5.870 -10.098 1.00 98.25 83 ASP A CA 1
ATOM 626 C C . ASP A 1 83 ? 3.306 -5.749 -11.237 1.00 98.25 83 ASP A C 1
ATOM 628 O O . ASP A 1 83 ? 2.100 -5.927 -11.051 1.00 98.25 83 ASP A O 1
ATOM 632 N N . GLY A 1 84 ? 3.805 -5.459 -12.441 1.00 98.12 84 GLY A N 1
ATOM 633 C CA . GLY A 1 84 ? 2.979 -5.285 -13.631 1.00 98.12 84 GLY A CA 1
ATOM 634 C C . GLY A 1 84 ? 2.224 -6.547 -14.053 1.00 98.12 84 GLY A C 1
ATOM 635 O O . GLY A 1 84 ? 1.114 -6.439 -14.571 1.00 98.12 84 GLY A O 1
ATOM 636 N N . ARG A 1 85 ? 2.764 -7.748 -13.798 1.00 98.31 85 ARG A N 1
ATOM 637 C CA . ARG A 1 85 ? 2.047 -9.001 -14.082 1.00 98.31 85 ARG A CA 1
ATOM 638 C C . ARG A 1 85 ? 0.869 -9.149 -13.127 1.00 98.31 85 ARG A C 1
ATOM 640 O O . ARG A 1 85 ? -0.212 -9.545 -13.558 1.00 98.31 85 ARG A O 1
ATOM 647 N N . TRP A 1 86 ? 1.065 -8.829 -11.849 1.00 97.81 86 TRP A N 1
ATOM 648 C CA . TRP A 1 86 ? -0.034 -8.834 -10.890 1.00 97.81 86 TRP A CA 1
ATOM 649 C C . TRP A 1 86 ? -1.095 -7.793 -11.251 1.00 97.81 86 TRP A C 1
ATOM 651 O O . TRP A 1 86 ? -2.269 -8.155 -11.299 1.00 97.81 86 TRP A O 1
ATOM 661 N N . GLN A 1 87 ? -0.695 -6.560 -11.575 1.00 98.12 87 GLN A N 1
ATOM 662 C CA . GLN A 1 87 ? -1.623 -5.497 -11.976 1.00 98.12 87 GLN A CA 1
ATOM 663 C C . GLN A 1 87 ? -2.474 -5.897 -13.192 1.00 98.12 87 GLN A C 1
ATOM 665 O O . GLN A 1 87 ? -3.666 -5.635 -13.219 1.00 98.12 87 GLN A O 1
ATOM 670 N N . GLN A 1 88 ? -1.901 -6.612 -14.166 1.00 98.25 88 GLN A N 1
ATOM 671 C CA . GLN A 1 88 ? -2.650 -7.140 -15.318 1.00 98.25 88 GLN A CA 1
ATOM 672 C C . GLN A 1 88 ? -3.601 -8.295 -14.961 1.00 98.25 88 GLN A C 1
ATOM 674 O O . GLN A 1 88 ? -4.527 -8.586 -15.713 1.00 98.25 88 GLN A O 1
ATOM 679 N N . SER A 1 89 ? -3.360 -8.986 -13.845 1.00 97.69 89 SER A N 1
ATOM 680 C CA . SER A 1 89 ? -4.148 -10.148 -13.409 1.00 97.69 89 SER A CA 1
ATOM 681 C C . SER A 1 89 ? -5.340 -9.797 -12.514 1.00 97.69 89 SER A C 1
ATOM 683 O O . SER A 1 89 ? -6.155 -10.671 -12.218 1.00 97.69 89 SER A O 1
ATOM 685 N N . VAL A 1 90 ? -5.424 -8.553 -12.038 1.00 97.50 90 VAL A N 1
ATOM 686 C CA . VAL A 1 90 ? -6.439 -8.084 -11.089 1.00 97.50 90 VAL A CA 1
ATOM 687 C C . VAL A 1 90 ? -7.235 -6.941 -11.709 1.00 97.50 90 VAL A C 1
ATOM 689 O O . VAL A 1 90 ? -6.700 -6.153 -12.478 1.00 97.50 90 VAL A O 1
ATOM 692 N N . ASP A 1 91 ? -8.518 -6.845 -11.378 1.00 97.31 91 ASP A N 1
ATOM 693 C CA . ASP A 1 91 ? -9.355 -5.733 -11.813 1.00 97.31 91 ASP A CA 1
ATOM 694 C C . ASP A 1 91 ? -9.423 -4.617 -10.757 1.00 97.31 91 ASP A C 1
ATOM 696 O O . ASP A 1 91 ? -9.289 -4.824 -9.543 1.00 97.31 91 ASP A O 1
ATOM 700 N N . ASP A 1 92 ? -9.700 -3.397 -11.217 1.00 97.62 92 ASP A N 1
ATOM 701 C CA . ASP A 1 92 ? -9.851 -2.250 -10.321 1.00 97.62 92 ASP A CA 1
ATOM 702 C C . ASP A 1 92 ? -11.016 -2.433 -9.341 1.00 97.62 92 ASP A C 1
ATOM 704 O O . ASP A 1 92 ? -11.013 -1.872 -8.246 1.00 97.62 92 ASP A O 1
ATOM 708 N N . ALA A 1 93 ? -12.039 -3.208 -9.715 1.00 97.88 93 ALA A N 1
ATOM 709 C CA . ALA A 1 93 ? -13.181 -3.484 -8.851 1.00 97.88 93 ALA A CA 1
ATOM 710 C C . ALA A 1 93 ? -12.761 -4.270 -7.600 1.00 97.88 93 ALA A C 1
ATOM 712 O O . ALA A 1 93 ? -13.185 -3.935 -6.488 1.00 97.88 93 ALA A O 1
ATOM 713 N N . ARG A 1 94 ? -11.895 -5.277 -7.757 1.00 97.12 94 ARG A N 1
ATOM 714 C CA . ARG A 1 94 ? -11.290 -6.018 -6.653 1.00 97.12 94 ARG A CA 1
ATOM 715 C C . ARG A 1 94 ? -10.395 -5.114 -5.825 1.00 97.12 94 ARG A C 1
ATOM 717 O O . ARG A 1 94 ? -10.531 -5.141 -4.604 1.00 97.12 94 ARG A O 1
ATOM 724 N N . ILE A 1 95 ? -9.536 -4.306 -6.451 1.00 97.31 95 ILE A N 1
ATOM 725 C CA . ILE A 1 95 ? -8.650 -3.370 -5.735 1.00 97.31 95 ILE A CA 1
ATOM 726 C C . ILE A 1 95 ? -9.477 -2.397 -4.885 1.00 97.31 95 ILE A C 1
ATOM 728 O O . ILE A 1 95 ? -9.245 -2.285 -3.681 1.00 97.31 95 ILE A O 1
ATOM 732 N N . ARG A 1 96 ? -10.503 -1.763 -5.469 1.00 97.25 96 ARG A N 1
ATOM 733 C CA . ARG A 1 96 ? -11.416 -0.863 -4.745 1.00 97.25 96 ARG A CA 1
ATOM 734 C C . ARG A 1 96 ? -12.094 -1.558 -3.574 1.00 97.25 96 ARG A C 1
ATOM 736 O O . ARG A 1 96 ? -12.186 -0.973 -2.501 1.00 97.25 96 ARG A O 1
ATOM 743 N N . ARG A 1 97 ? -12.543 -2.804 -3.753 1.00 97.94 97 ARG A N 1
ATOM 744 C CA . ARG A 1 97 ? -13.150 -3.588 -2.670 1.00 97.94 97 ARG A CA 1
ATOM 745 C C . ARG A 1 97 ? -12.164 -3.837 -1.531 1.00 97.94 97 ARG A C 1
ATOM 747 O O . ARG A 1 97 ? -12.543 -3.663 -0.383 1.00 97.94 97 ARG A O 1
ATOM 754 N N . VAL A 1 98 ? -10.915 -4.196 -1.833 1.00 98.12 98 VAL A N 1
ATOM 755 C CA . VAL A 1 98 ? -9.881 -4.418 -0.806 1.00 98.12 98 VAL A CA 1
ATOM 756 C C . VAL A 1 98 ? -9.604 -3.131 -0.026 1.00 98.12 98 VAL A C 1
ATOM 758 O O . VAL A 1 98 ? -9.528 -3.166 1.197 1.00 98.12 98 VAL A O 1
ATOM 761 N N . ILE A 1 99 ? -9.486 -1.991 -0.714 1.00 97.50 99 ILE A N 1
ATOM 762 C CA . ILE A 1 99 ? -9.251 -0.691 -0.067 1.00 97.50 99 ILE A CA 1
ATOM 763 C C . ILE A 1 99 ? -10.451 -0.307 0.806 1.00 97.50 99 ILE A C 1
ATOM 765 O O . ILE A 1 99 ? -10.289 0.045 1.972 1.00 97.50 99 ILE A O 1
ATOM 769 N N . ARG A 1 100 ? -11.669 -0.398 0.263 1.00 97.69 100 ARG A N 1
ATOM 770 C CA . ARG A 1 100 ? -12.886 0.020 0.962 1.00 97.69 100 ARG A CA 1
ATOM 771 C C . ARG A 1 100 ? -13.195 -0.875 2.161 1.00 97.69 100 ARG A C 1
ATOM 773 O O . ARG A 1 100 ? -13.399 -0.349 3.250 1.00 97.69 100 ARG A O 1
ATOM 780 N N . ASP A 1 101 ? -13.188 -2.192 1.958 1.00 97.94 101 ASP A N 1
ATOM 781 C CA . ASP A 1 101 ? -13.712 -3.181 2.913 1.00 97.94 101 ASP A CA 1
ATOM 782 C C . ASP A 1 101 ? -12.609 -3.856 3.752 1.00 97.94 101 ASP A C 1
ATOM 784 O O . ASP A 1 101 ? -12.904 -4.579 4.704 1.00 97.94 101 ASP A O 1
ATOM 788 N N . GLY A 1 102 ? -11.335 -3.621 3.430 1.00 98.00 102 GLY A N 1
ATOM 789 C CA . GLY A 1 102 ? -10.189 -4.247 4.088 1.00 98.00 102 GLY A CA 1
ATOM 790 C C . GLY A 1 102 ? -9.881 -5.656 3.574 1.00 98.00 102 GLY A C 1
ATOM 791 O O . GLY A 1 102 ? -10.633 -6.268 2.812 1.00 98.00 102 GLY A O 1
ATOM 792 N N . GLY A 1 103 ? -8.737 -6.197 4.000 1.00 97.69 103 GLY A N 1
ATOM 793 C CA . GLY A 1 103 ? -8.235 -7.487 3.528 1.00 97.69 103 GLY A CA 1
ATOM 794 C C . GLY A 1 103 ? -9.110 -8.671 3.948 1.00 97.69 103 GLY A C 1
ATOM 795 O O . GLY A 1 103 ? -9.408 -9.537 3.124 1.00 97.69 103 GLY A O 1
ATOM 796 N N . ALA A 1 104 ? -9.593 -8.683 5.194 1.00 97.56 104 ALA A N 1
ATOM 797 C CA . ALA A 1 104 ? -10.417 -9.774 5.722 1.00 97.56 104 ALA A CA 1
ATOM 798 C C . ALA A 1 104 ? -11.698 -10.010 4.899 1.00 97.56 104 ALA A C 1
ATOM 800 O O . ALA A 1 104 ? -12.052 -11.156 4.625 1.00 97.56 104 ALA A O 1
ATOM 801 N N . ALA A 1 105 ? -12.348 -8.936 4.433 1.00 97.00 105 ALA A N 1
ATOM 802 C CA . ALA A 1 105 ? -13.592 -8.999 3.663 1.00 97.00 105 ALA A CA 1
ATOM 803 C C . ALA A 1 105 ? -13.449 -9.713 2.306 1.00 97.00 105 ALA A C 1
ATOM 805 O O . ALA A 1 105 ? -14.441 -10.102 1.691 1.00 97.00 105 ALA A O 1
ATOM 806 N N . VAL A 1 106 ? -12.216 -9.889 1.825 1.00 95.62 106 VAL A N 1
ATOM 807 C CA . VAL A 1 106 ? -11.911 -10.504 0.528 1.00 95.62 106 VAL A CA 1
ATOM 808 C C . VAL A 1 106 ? -10.981 -11.718 0.642 1.00 95.62 106 VAL A C 1
ATOM 810 O O . VAL A 1 106 ? -10.424 -12.159 -0.367 1.00 95.62 106 VAL A O 1
ATOM 813 N N . GLY A 1 107 ? -10.809 -12.266 1.850 1.00 96.62 107 GLY A N 1
ATOM 814 C CA . GLY A 1 107 ? -9.961 -13.436 2.103 1.00 96.62 107 GLY A CA 1
ATOM 815 C C . GLY A 1 107 ? -8.455 -13.146 2.089 1.00 96.62 107 GLY A C 1
ATOM 816 O O . GLY A 1 107 ? -7.663 -14.040 1.803 1.00 96.62 107 GLY A O 1
ATOM 817 N N . LEU A 1 108 ? -8.051 -11.900 2.351 1.00 96.88 108 LEU A N 1
ATOM 818 C CA . LEU A 1 108 ? -6.657 -11.488 2.548 1.00 96.88 108 LEU A CA 1
ATOM 819 C C . LEU A 1 108 ? -6.368 -11.246 4.041 1.00 96.88 108 LEU A C 1
ATOM 821 O O . LEU A 1 108 ? -7.225 -11.467 4.896 1.00 96.88 108 LEU A O 1
ATOM 825 N N . SER A 1 109 ? -5.148 -10.797 4.361 1.00 96.81 109 SER A N 1
ATOM 826 C CA . SER A 1 109 ? -4.741 -10.541 5.749 1.00 96.81 109 SER A CA 1
ATOM 827 C C . SER A 1 109 ? -5.686 -9.543 6.442 1.00 96.81 109 SER A C 1
ATOM 829 O O . SER A 1 109 ? -5.945 -8.474 5.881 1.00 96.81 109 SER A O 1
ATOM 831 N N . PRO A 1 110 ? -6.158 -9.832 7.671 1.00 96.56 110 PRO A N 1
ATOM 832 C CA . PRO A 1 110 ? -6.947 -8.887 8.462 1.00 96.56 110 PRO A CA 1
ATOM 833 C C . PRO A 1 110 ? -6.132 -7.674 8.934 1.00 96.56 110 PRO A C 1
ATOM 835 O O . PRO A 1 110 ? -6.711 -6.697 9.396 1.00 96.56 110 PRO A O 1
ATOM 838 N N . GLU A 1 111 ? -4.802 -7.713 8.803 1.00 96.31 111 GLU A N 1
ATOM 839 C CA . GLU A 1 111 ? -3.915 -6.586 9.117 1.00 96.31 111 GLU A CA 1
ATOM 840 C C . GLU A 1 111 ? -4.046 -5.434 8.108 1.00 96.31 111 GLU A C 1
ATOM 842 O O . GLU A 1 111 ? -3.608 -4.326 8.402 1.00 96.31 111 GLU A O 1
ATOM 847 N N . MET A 1 112 ? -4.655 -5.665 6.934 1.00 97.88 112 MET A N 1
ATOM 848 C CA . MET A 1 112 ? -5.027 -4.596 6.006 1.00 97.88 112 MET A CA 1
ATOM 849 C C . MET A 1 112 ? -6.433 -4.081 6.366 1.00 97.88 112 MET A C 1
ATOM 851 O O . MET A 1 112 ? -7.416 -4.773 6.079 1.00 97.88 112 MET A O 1
ATOM 855 N N . PRO A 1 113 ? -6.561 -2.899 6.996 1.00 96.94 113 PRO A N 1
ATOM 856 C CA . PRO A 1 113 ? -7.841 -2.411 7.491 1.00 96.94 113 PRO A CA 1
ATOM 857 C C . PRO A 1 113 ? -8.726 -1.875 6.360 1.00 96.94 113 PRO A C 1
ATOM 859 O O . PRO A 1 113 ? -8.267 -1.615 5.250 1.00 96.94 113 PRO A O 1
ATOM 862 N N . ALA A 1 114 ? -10.002 -1.661 6.672 1.00 97.81 114 ALA A N 1
ATOM 863 C CA . ALA A 1 114 ? -10.932 -0.947 5.807 1.00 97.81 114 ALA A CA 1
ATOM 864 C C . ALA A 1 114 ? -10.634 0.566 5.787 1.00 97.81 114 ALA A C 1
ATOM 866 O O . ALA A 1 114 ? -10.394 1.192 6.833 1.00 97.81 114 ALA A O 1
ATOM 867 N N . PHE A 1 115 ? -10.691 1.162 4.596 1.00 97.12 115 PHE A N 1
ATOM 868 C CA . PHE A 1 115 ? -10.500 2.597 4.372 1.00 97.12 115 PHE A CA 1
ATOM 869 C C . PHE A 1 115 ? -11.738 3.303 3.813 1.00 97.12 115 PHE A C 1
ATOM 871 O O . PHE A 1 115 ? -11.665 4.508 3.597 1.00 97.12 115 PHE A O 1
ATOM 878 N N . GLY A 1 116 ? -12.867 2.605 3.625 1.00 94.75 116 GLY A N 1
ATOM 879 C CA . GLY A 1 116 ? -14.094 3.184 3.062 1.00 94.75 116 GLY A CA 1
ATOM 880 C C . GLY A 1 116 ? -14.495 4.509 3.714 1.00 94.75 116 GLY A C 1
ATOM 881 O O . GLY A 1 116 ? -14.556 5.517 3.027 1.00 94.75 116 GLY A O 1
ATOM 882 N N . GLU A 1 117 ? -14.622 4.524 5.041 1.00 92.69 117 GLU A N 1
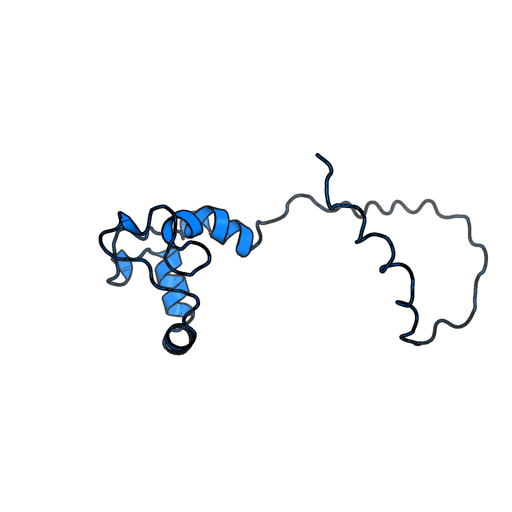ATOM 883 C CA . GLU A 1 117 ? -14.971 5.729 5.816 1.00 92.69 117 GLU A CA 1
ATOM 884 C C . GLU A 1 117 ? -13.869 6.803 5.837 1.00 92.69 117 GLU A C 1
ATOM 886 O O . GLU A 1 117 ? -14.135 7.972 6.089 1.00 92.69 117 GLU A O 1
ATOM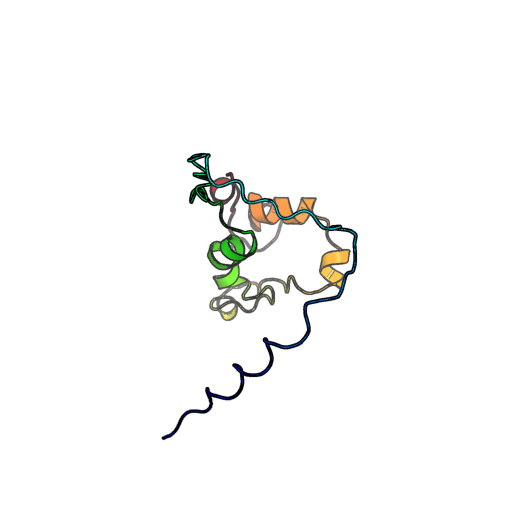 891 N N . LYS A 1 118 ? -12.601 6.419 5.624 1.00 90.00 118 LYS A N 1
ATOM 892 C CA . LYS A 1 118 ? -11.463 7.359 5.673 1.00 90.00 118 LYS A CA 1
ATOM 893 C C . LYS A 1 118 ? -11.255 8.086 4.347 1.00 90.00 118 LYS A C 1
ATOM 895 O O . LYS A 1 118 ? -10.663 9.158 4.335 1.00 90.00 118 LYS A O 1
ATOM 900 N N . LEU A 1 119 ? -11.682 7.470 3.244 1.00 90.50 119 LEU A N 1
ATOM 901 C CA . LEU A 1 119 ? -11.461 7.949 1.878 1.00 90.50 119 LEU A CA 1
ATOM 902 C C . LEU A 1 119 ? -12.764 8.368 1.180 1.00 90.50 119 LEU A C 1
ATOM 904 O O . LEU A 1 119 ? -12.733 8.718 0.003 1.00 90.50 119 LEU A O 1
ATOM 908 N N . SER A 1 120 ? -13.903 8.321 1.876 1.00 76.50 120 SER A N 1
ATOM 909 C CA . SER A 1 120 ? -15.191 8.827 1.402 1.00 76.50 120 SER A CA 1
ATOM 910 C C . SER A 1 120 ? -15.239 10.355 1.524 1.00 76.50 120 SER A C 1
ATOM 912 O O . SER A 1 120 ? -15.808 10.886 2.479 1.00 76.50 120 SER A O 1
ATOM 914 N N . GLY A 1 121 ? -14.576 11.042 0.593 1.00 59.06 121 GLY A N 1
ATOM 915 C CA . GLY A 1 121 ? -14.691 12.485 0.353 1.00 59.06 121 GLY A CA 1
ATOM 916 C C . GLY A 1 121 ? -15.517 12.780 -0.889 1.00 59.06 121 GLY A C 1
ATOM 917 O O . GLY A 1 121 ? -15.451 11.962 -1.836 1.00 59.06 121 GLY A O 1
#

Foldseek 3Di:
DDDDDDDPPPPPPDDPPDPDDDDDDDDDDDPDDPDPPPPPPPVPDDDDPVRVCVVPPCCQCPVQQLPHVCQVVDPDRDHRNPPPVVVVVDDVVVVVCCQACNQVVPVGDNVGHHCNVVPVD

Solvent-accessible surface area (backbone atoms only — not comparable to full-atom values): 8075 Å² total; per-residue (Å²): 141,85,84,96,82,82,85,84,79,83,74,86,82,74,82,97,75,80,86,86,73,88,79,79,86,77,89,70,94,74,90,84,74,96,69,85,76,78,76,67,81,72,87,75,71,76,76,51,73,67,55,50,38,56,75,75,41,19,56,40,25,30,94,31,62,13,67,9,89,50,18,85,78,45,97,64,66,46,67,48,70,72,41,63,70,57,57,72,72,54,56,68,69,59,53,50,45,37,46,35,57,5,20,50,78,72,79,45,58,68,86,41,62,58,36,40,87,81,67,71,122

Radius of gyration: 24.89 Å; Cα contacts (8 Å, |Δi|>4): 91; chains: 1; bounding box: 49×65×46 Å

Secondary structure (DSSP, 8-state):
------SSSSSSSS----------------------------S-PPPPHHHHHHHHTHHHHTTTTS--TTTTTSSSPPP-TT-HHHHHHS-HHHHHHHHHH-SGGGTS-TTS---HHHH--